Protein AF-A0A147BLG1-F1 (afdb_monomer_lite)

Foldseek 3Di:
DVVVVLVVVQWDWPDDQVDAQFPQPDPPDHGHNPDTDIHHDAFFPDWDFAPDCPPDRGTDIDTHTPPPDPPDDPPPPDD

pLDDT: mean 84.48, std 14.35, range [47.44, 96.12]

Secondary structure (DSSP, 8-state):
-HHHHHHHTT-EE---TTS-SB---STTPPPB-----EE-SSSEEEEEE-S--TTSSBPPEEEEE--------------

Structure (mmCIF, N/CA/C/O backbone):
data_AF-A0A147BLG1-F1
#
_entry.id   AF-A0A147BLG1-F1
#
loop_
_atom_site.group_PDB
_atom_site.id
_atom_site.type_symbol
_atom_site.label_atom_id
_atom_site.label_alt_id
_atom_site.label_comp_id
_atom_site.label_asym_id
_atom_site.label_entity_id
_atom_site.label_seq_id
_atom_site.pdbx_PDB_ins_code
_atom_site.Cartn_x
_atom_site.Cartn_y
_atom_site.Cartn_z
_atom_site.occupancy
_atom_site.B_iso_or_equiv
_atom_site.auth_seq_id
_atom_site.auth_comp_id
_atom_site.auth_asym_id
_atom_site.auth_atom_id
_atom_site.pdbx_PDB_model_num
ATOM 1 N N . ARG A 1 1 ? -13.744 8.668 -7.533 1.00 86.19 1 ARG A N 1
ATOM 2 C CA . ARG A 1 1 ? -14.462 7.366 -7.565 1.00 86.19 1 ARG A CA 1
ATOM 3 C C . ARG A 1 1 ? -13.942 6.357 -6.536 1.00 86.19 1 ARG A C 1
ATOM 5 O O . ARG A 1 1 ? -14.676 6.106 -5.598 1.00 86.19 1 ARG A O 1
ATOM 12 N N . LEU A 1 2 ? -12.722 5.796 -6.638 1.00 91.06 2 LEU A N 1
ATOM 13 C CA . LEU A 1 2 ? -12.250 4.805 -5.640 1.00 91.06 2 LEU A CA 1
ATOM 14 C C . LEU A 1 2 ? -12.056 5.413 -4.237 1.00 91.06 2 LEU A C 1
ATOM 16 O O . LEU A 1 2 ? -12.576 4.874 -3.269 1.00 91.06 2 LEU A O 1
ATOM 20 N N . LYS A 1 3 ? -11.382 6.569 -4.144 1.00 8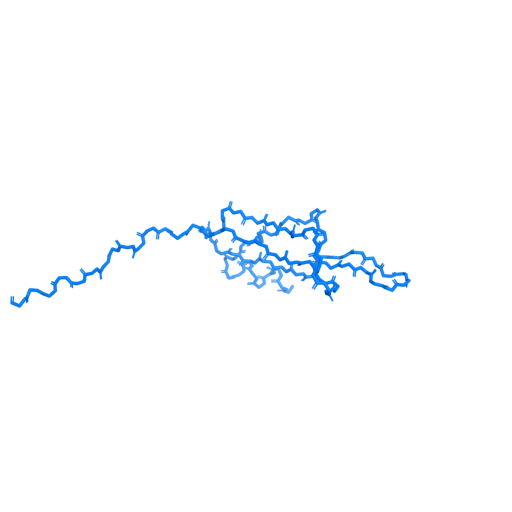8.81 3 LYS A N 1
ATOM 21 C CA . LYS A 1 3 ? -11.201 7.311 -2.881 1.00 88.81 3 LYS A CA 1
ATOM 22 C C . LYS A 1 3 ? -12.538 7.666 -2.223 1.00 88.81 3 LYS A C 1
ATOM 24 O O . LYS A 1 3 ? -12.748 7.352 -1.064 1.00 88.81 3 LYS A O 1
ATOM 29 N N . GLU A 1 4 ? -13.456 8.242 -2.997 1.00 93.75 4 GLU A N 1
ATOM 30 C CA . GLU A 1 4 ? -14.815 8.576 -2.538 1.00 93.75 4 GLU A CA 1
ATOM 31 C C . GLU A 1 4 ? -15.567 7.342 -2.016 1.00 93.75 4 GLU A C 1
ATOM 33 O O . GLU A 1 4 ? -16.209 7.407 -0.975 1.00 93.75 4 GLU A O 1
ATOM 38 N N . ALA A 1 5 ? -15.480 6.202 -2.712 1.00 95.38 5 ALA A N 1
ATOM 39 C CA . ALA A 1 5 ? -16.125 4.967 -2.273 1.00 95.38 5 ALA A CA 1
ATOM 40 C C . ALA A 1 5 ? -15.531 4.442 -0.956 1.00 95.38 5 ALA A C 1
ATOM 42 O O . ALA A 1 5 ? -16.276 3.986 -0.092 1.00 95.38 5 ALA A O 1
ATOM 43 N N . ALA A 1 6 ? -14.209 4.537 -0.784 1.00 93.19 6 ALA A N 1
ATOM 44 C CA . ALA A 1 6 ? -13.539 4.162 0.457 1.00 93.19 6 ALA A CA 1
ATOM 45 C C . ALA A 1 6 ? -13.932 5.087 1.622 1.00 93.19 6 ALA A C 1
ATOM 47 O O . ALA A 1 6 ? -14.234 4.603 2.710 1.00 93.19 6 ALA A O 1
ATOM 48 N N . GLU A 1 7 ? -14.020 6.398 1.376 1.00 90.00 7 GLU A N 1
ATOM 49 C CA . GLU A 1 7 ? -14.482 7.386 2.360 1.00 90.00 7 GLU A CA 1
ATOM 50 C C . GLU A 1 7 ? -15.932 7.117 2.798 1.00 90.00 7 GLU A C 1
ATOM 52 O O . GLU A 1 7 ? -16.218 7.097 3.994 1.00 90.00 7 GLU A O 1
ATOM 57 N N . LEU A 1 8 ? -16.835 6.829 1.852 1.00 95.06 8 LEU A N 1
ATOM 58 C CA . LEU A 1 8 ? -18.227 6.449 2.140 1.00 95.06 8 LEU A CA 1
ATOM 59 C C . LEU A 1 8 ? -18.341 5.132 2.923 1.00 95.06 8 LEU A C 1
ATOM 61 O O . LEU A 1 8 ? -19.307 4.934 3.657 1.00 95.06 8 LEU A O 1
ATOM 65 N N . ALA A 1 9 ? -17.360 4.242 2.776 1.00 93.31 9 ALA A N 1
ATOM 66 C CA . ALA A 1 9 ? -17.258 2.989 3.517 1.00 93.31 9 ALA A CA 1
ATOM 67 C C . ALA A 1 9 ? -16.522 3.131 4.863 1.00 93.31 9 ALA A C 1
ATOM 69 O O . ALA A 1 9 ? -16.290 2.125 5.531 1.00 93.31 9 ALA A O 1
ATOM 70 N N . TYR A 1 10 ? -16.157 4.354 5.271 1.00 91.44 10 TYR A N 1
ATOM 71 C CA . TYR A 1 10 ? -15.374 4.633 6.481 1.00 91.44 10 TYR A CA 1
ATOM 72 C C . TYR A 1 10 ? -14.011 3.920 6.515 1.00 91.44 10 TYR A C 1
ATOM 74 O O . TYR A 1 10 ? -13.507 3.561 7.582 1.00 91.44 10 TYR A O 1
ATOM 82 N N . LEU A 1 11 ? -13.405 3.722 5.344 1.00 91.94 11 LEU A N 1
ATOM 83 C CA . LEU A 1 11 ? -12.071 3.159 5.206 1.00 91.94 11 LEU A CA 1
ATOM 84 C C . LEU A 1 11 ? -11.026 4.271 5.106 1.00 91.94 11 LEU A C 1
ATOM 86 O O . LEU A 1 11 ? -11.207 5.277 4.423 1.00 91.94 11 LEU A O 1
ATOM 90 N N . THR A 1 12 ? -9.895 4.049 5.761 1.00 90.50 12 THR A N 1
ATOM 91 C CA . THR A 1 12 ? -8.708 4.898 5.693 1.00 90.50 12 THR A CA 1
ATOM 92 C C . THR A 1 12 ? -7.636 4.204 4.865 1.00 90.50 12 THR A C 1
ATOM 94 O O . THR A 1 12 ? -7.489 2.982 4.918 1.00 90.50 12 THR A O 1
ATOM 97 N N . LEU A 1 13 ? -6.891 4.981 4.083 1.00 92.19 13 LEU A N 1
ATOM 98 C CA . LEU A 1 13 ? -5.751 4.475 3.328 1.00 92.19 13 LEU A CA 1
ATOM 99 C C . LEU A 1 13 ? -4.599 4.160 4.289 1.00 92.19 13 LEU A C 1
ATOM 101 O O . LEU A 1 13 ? -4.170 5.042 5.029 1.00 92.19 13 LEU A O 1
ATOM 105 N N . ALA A 1 14 ? -4.109 2.922 4.268 1.00 92.06 14 ALA A N 1
ATOM 106 C CA . ALA A 1 14 ? -3.014 2.469 5.127 1.00 92.06 14 ALA A CA 1
ATOM 107 C C . ALA A 1 14 ? -1.632 2.550 4.454 1.00 92.06 14 ALA A C 1
ATOM 109 O O . ALA A 1 14 ? -0.623 2.432 5.141 1.00 92.06 14 ALA A O 1
ATOM 110 N N . ASN A 1 15 ? -1.580 2.725 3.130 1.00 92.50 15 ASN A N 1
ATOM 111 C CA . ASN A 1 15 ? -0.327 2.799 2.379 1.00 92.50 15 ASN A CA 1
ATOM 112 C C . ASN A 1 15 ? 0.606 3.905 2.880 1.00 92.50 15 ASN A C 1
ATOM 114 O O . ASN A 1 15 ? 0.171 5.03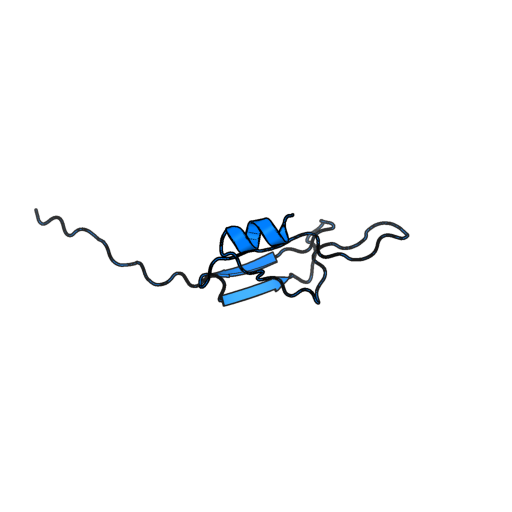5 3.107 1.00 92.50 15 ASN A O 1
ATOM 118 N N . ASP A 1 16 ? 1.908 3.620 2.862 1.00 89.44 16 ASP A N 1
ATOM 119 C CA . ASP A 1 16 ? 2.918 4.660 2.678 1.00 89.44 16 ASP A CA 1
ATOM 120 C C . ASP A 1 16 ? 3.053 4.960 1.178 1.00 89.44 16 ASP A C 1
ATOM 122 O O . ASP A 1 16 ? 3.477 4.116 0.390 1.00 89.44 16 ASP A O 1
ATOM 126 N N . LEU A 1 17 ? 2.660 6.168 0.772 1.00 88.88 17 LEU A N 1
ATOM 127 C CA . LEU A 1 17 ? 2.668 6.590 -0.631 1.00 88.88 17 LEU A CA 1
ATOM 128 C C . LEU A 1 17 ? 4.050 7.014 -1.139 1.00 88.88 17 LEU A C 1
ATOM 130 O O . LEU A 1 17 ? 4.194 7.292 -2.328 1.00 88.88 17 LEU A O 1
ATOM 134 N N . ASN A 1 18 ? 5.061 7.069 -0.270 1.00 88.94 18 ASN A N 1
ATOM 135 C CA . ASN A 1 18 ? 6.427 7.394 -0.678 1.00 88.94 18 ASN A CA 1
ATOM 136 C C . ASN A 1 18 ? 7.162 6.196 -1.290 1.00 88.94 18 ASN A C 1
ATOM 138 O O . ASN A 1 18 ? 8.247 6.371 -1.844 1.00 88.94 18 ASN A O 1
ATOM 142 N N . TYR A 1 19 ? 6.589 4.993 -1.189 1.00 86.88 19 TYR A N 1
ATOM 143 C CA . TYR A 1 19 ? 7.195 3.767 -1.688 1.00 86.88 19 TYR A CA 1
ATOM 144 C C . TYR A 1 19 ? 6.349 3.155 -2.820 1.00 86.88 19 TYR A C 1
ATOM 146 O O . TYR A 1 19 ? 5.132 2.994 -2.664 1.00 86.88 19 TYR A O 1
ATOM 154 N N . PRO A 1 20 ? 6.951 2.813 -3.973 1.00 92.81 20 PRO A N 1
ATOM 155 C CA . PRO A 1 20 ? 6.222 2.182 -5.065 1.00 92.81 20 PRO A CA 1
ATOM 156 C C . PRO A 1 20 ? 5.849 0.737 -4.721 1.00 92.81 20 PRO A C 1
ATOM 158 O O . PRO A 1 20 ? 6.604 0.023 -4.066 1.00 92.81 20 PRO A O 1
ATOM 161 N N . THR A 1 21 ? 4.690 0.282 -5.192 1.00 96.00 21 THR A N 1
ATOM 162 C CA . THR A 1 21 ? 4.274 -1.129 -5.073 1.00 96.00 21 THR A CA 1
ATOM 163 C C . THR A 1 21 ? 4.416 -1.883 -6.390 1.00 96.00 21 THR A C 1
ATOM 165 O O . THR A 1 21 ? 4.274 -3.098 -6.415 1.00 96.00 21 THR A O 1
ATOM 168 N N . HIS A 1 22 ? 4.767 -1.184 -7.469 1.00 95.62 22 HIS A N 1
ATOM 169 C CA . HIS A 1 22 ? 5.004 -1.747 -8.790 1.00 95.62 22 HIS A CA 1
ATOM 170 C C . HIS A 1 22 ? 6.239 -1.107 -9.430 1.00 95.62 22 HIS A C 1
ATOM 172 O O . HIS A 1 22 ? 6.358 0.125 -9.452 1.00 95.62 22 HIS A O 1
ATOM 178 N N . HIS A 1 23 ? 7.120 -1.945 -9.972 1.00 92.50 23 HIS A N 1
ATOM 179 C CA . HIS A 1 23 ? 8.326 -1.555 -10.689 1.00 92.50 23 HIS A CA 1
ATOM 180 C C . HIS A 1 23 ? 8.093 -1.543 -12.201 1.00 92.50 23 HIS A C 1
ATOM 182 O O . HIS A 1 23 ? 7.610 -2.517 -12.778 1.00 92.50 23 HIS A O 1
ATOM 188 N N . GLY A 1 24 ? 8.473 -0.455 -12.869 1.00 91.69 24 GLY A N 1
ATOM 189 C CA . GLY A 1 24 ? 8.378 -0.375 -14.327 1.00 91.69 24 GLY A CA 1
ATOM 190 C C . GLY A 1 24 ? 9.409 -1.277 -15.017 1.00 91.69 24 GLY A C 1
ATOM 191 O O . GLY A 1 24 ? 10.583 -0.932 -15.059 1.00 91.69 24 GLY A O 1
ATOM 192 N N . LEU A 1 25 ? 8.987 -2.406 -15.599 1.00 86.94 25 LEU A N 1
ATOM 193 C CA . LEU A 1 25 ? 9.904 -3.367 -16.244 1.00 86.94 25 LEU A CA 1
ATOM 194 C C . LEU A 1 25 ? 10.385 -2.963 -17.646 1.00 86.94 25 LEU A C 1
ATOM 196 O O . LEU A 1 25 ? 11.384 -3.497 -18.130 1.00 86.94 25 LEU A O 1
ATOM 200 N N . HIS A 1 26 ? 9.669 -2.065 -18.322 1.00 88.81 26 HIS A N 1
ATOM 201 C CA . HIS A 1 26 ? 9.948 -1.700 -19.712 1.00 88.81 26 HIS A CA 1
ATOM 202 C C . HIS A 1 26 ? 10.466 -0.270 -19.835 1.00 88.81 26 HIS A C 1
ATOM 204 O O . HIS A 1 26 ? 10.175 0.595 -19.008 1.00 88.81 26 HIS A O 1
ATOM 210 N N . GLU A 1 27 ? 11.188 0.000 -20.922 1.00 88.81 27 GLU A N 1
ATOM 211 C CA . GLU A 1 27 ? 11.683 1.340 -21.226 1.00 88.81 27 GLU A CA 1
ATOM 212 C C . GLU A 1 27 ? 10.532 2.360 -21.245 1.00 88.81 27 GLU A C 1
ATOM 214 O O . GLU A 1 27 ? 9.513 2.182 -21.915 1.00 88.81 27 GLU A O 1
ATOM 219 N N . GLY A 1 28 ? 10.684 3.427 -20.460 1.00 87.38 28 GLY A N 1
ATOM 220 C CA . GLY A 1 28 ? 9.680 4.484 -20.324 1.00 87.38 28 GLY A CA 1
ATOM 221 C C . GLY A 1 28 ? 8.577 4.214 -19.296 1.00 87.38 28 GLY A C 1
ATOM 222 O O . GLY A 1 28 ? 7.807 5.132 -19.003 1.00 87.38 28 GLY A O 1
ATOM 223 N N . GLN A 1 29 ? 8.509 3.020 -18.699 1.00 90.75 29 GLN A N 1
ATOM 224 C CA . GLN A 1 29 ? 7.647 2.770 -17.544 1.00 90.75 29 GLN A CA 1
ATOM 225 C C . GLN A 1 29 ? 8.321 3.273 -16.266 1.00 90.75 29 GLN A C 1
ATOM 227 O O . GLN A 1 29 ? 9.511 3.068 -16.046 1.00 90.75 29 GLN A O 1
ATOM 232 N N . ARG A 1 30 ? 7.553 3.975 -15.430 1.00 91.56 30 ARG A N 1
ATOM 233 C CA . ARG A 1 30 ? 8.005 4.465 -14.124 1.00 91.56 30 ARG A CA 1
ATOM 234 C C . ARG A 1 30 ? 7.438 3.584 -13.027 1.00 91.56 30 ARG A C 1
ATOM 236 O O . ARG A 1 30 ? 6.384 2.977 -13.208 1.00 91.56 30 ARG A O 1
ATOM 243 N N . ASP A 1 31 ? 8.102 3.604 -11.884 1.00 92.44 31 ASP A N 1
ATOM 244 C CA . ASP A 1 31 ? 7.575 3.004 -10.670 1.00 92.44 31 ASP A CA 1
ATOM 245 C C . ASP A 1 31 ? 6.275 3.701 -10.253 1.00 92.44 31 ASP A C 1
ATOM 247 O O . ASP A 1 31 ? 6.119 4.922 -10.381 1.00 92.44 31 ASP 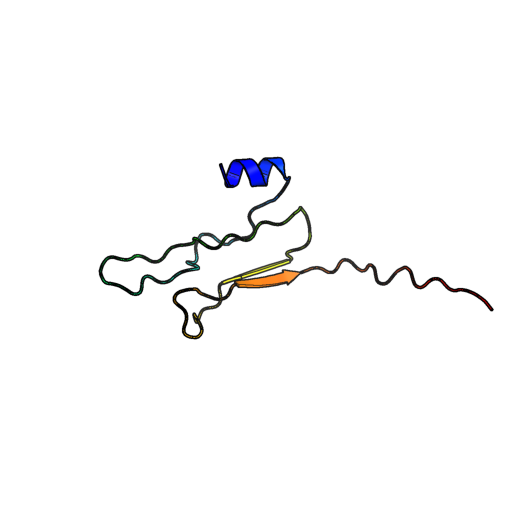A O 1
ATOM 251 N N . THR A 1 32 ? 5.317 2.908 -9.783 1.00 94.69 32 THR A N 1
ATOM 252 C CA . THR A 1 32 ? 3.968 3.375 -9.438 1.00 94.69 32 THR A CA 1
ATOM 253 C C . THR A 1 32 ? 3.451 2.692 -8.176 1.00 94.69 32 THR A C 1
ATOM 255 O O . THR A 1 32 ? 3.984 1.672 -7.743 1.00 94.69 32 THR A O 1
ATOM 258 N N . THR A 1 33 ? 2.365 3.226 -7.614 1.00 95.00 33 THR A N 1
ATOM 259 C CA . THR A 1 33 ? 1.693 2.676 -6.424 1.00 95.00 33 THR A CA 1
ATOM 260 C C . THR A 1 33 ? 0.238 2.305 -6.747 1.00 95.00 33 THR A C 1
ATOM 262 O O . THR A 1 33 ? -0.686 2.975 -6.277 1.00 95.00 33 THR A O 1
ATOM 265 N N . PRO A 1 34 ? -0.007 1.305 -7.621 1.00 93.94 34 PRO A N 1
ATOM 266 C CA . PRO A 1 34 ? -1.364 0.889 -7.974 1.00 93.94 34 PRO A CA 1
ATOM 267 C C . PRO A 1 34 ? -2.038 0.049 -6.878 1.00 93.94 34 PRO A C 1
ATOM 269 O O . PRO A 1 34 ? -3.268 -0.007 -6.831 1.00 93.94 34 PRO A O 1
ATOM 272 N N . ASP A 1 35 ? -1.262 -0.584 -5.993 1.00 94.62 35 ASP A N 1
ATOM 273 C CA . ASP A 1 35 ? -1.778 -1.496 -4.972 1.00 94.62 35 ASP A CA 1
ATOM 274 C C . ASP A 1 35 ? -2.116 -0.725 -3.699 1.00 94.62 35 ASP A C 1
ATOM 276 O O . ASP A 1 35 ? -1.247 -0.171 -3.025 1.00 94.62 35 ASP A O 1
ATOM 280 N N . LEU A 1 36 ? -3.402 -0.679 -3.356 1.00 94.62 36 LEU A N 1
ATOM 281 C CA . LEU A 1 36 ? -3.908 0.114 -2.239 1.00 94.62 36 LEU A CA 1
ATOM 282 C C . LEU A 1 36 ? -4.481 -0.788 -1.145 1.00 94.62 36 LEU A C 1
ATOM 284 O O . LEU A 1 36 ? -5.333 -1.637 -1.394 1.00 94.62 36 LEU A O 1
ATOM 288 N N . THR A 1 37 ? -4.046 -0.555 0.088 1.00 93.06 37 THR A N 1
ATOM 289 C CA . THR A 1 37 ? -4.582 -1.151 1.308 1.00 93.06 37 THR A CA 1
ATOM 290 C C . THR A 1 37 ? -5.486 -0.140 2.001 1.00 93.06 37 THR A C 1
ATOM 292 O O . THR A 1 37 ? -5.035 0.910 2.458 1.00 93.06 37 THR A O 1
ATOM 295 N N . TRP A 1 38 ? -6.764 -0.478 2.116 1.00 92.75 38 TRP A N 1
ATOM 296 C CA . TRP A 1 38 ? -7.759 0.315 2.831 1.00 92.75 38 TRP A CA 1
ATOM 297 C C . TRP A 1 38 ? -8.216 -0.454 4.069 1.00 92.75 38 TRP A C 1
ATOM 299 O O . TRP A 1 38 ? -8.505 -1.646 3.977 1.00 92.75 38 TRP A O 1
ATOM 309 N N . ALA A 1 39 ? -8.283 0.212 5.218 1.00 90.12 39 ALA A N 1
ATOM 310 C CA . ALA A 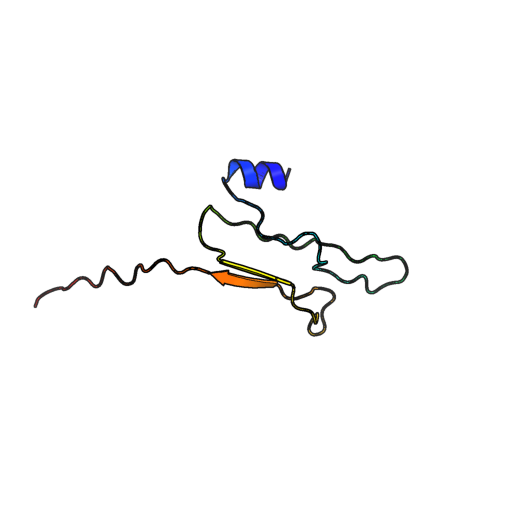1 39 ? -8.647 -0.405 6.489 1.00 90.12 39 ALA A CA 1
ATOM 311 C C . ALA A 1 39 ? -9.648 0.456 7.262 1.00 90.12 39 ALA A C 1
ATOM 313 O O . ALA A 1 39 ? -9.628 1.683 7.170 1.00 90.12 39 ALA A O 1
ATOM 314 N N . ASP A 1 40 ? -10.518 -0.182 8.042 1.00 86.25 40 ASP A N 1
ATOM 315 C CA . ASP A 1 40 ? -11.330 0.525 9.027 1.00 86.25 40 ASP A CA 1
ATOM 316 C C . ASP A 1 40 ? -10.467 0.946 10.232 1.00 86.25 40 ASP A C 1
ATOM 318 O O . ASP A 1 40 ? -9.261 0.715 10.281 1.00 86.25 40 ASP A O 1
ATOM 322 N N . SER A 1 41 ? -11.065 1.639 11.198 1.00 68.50 41 SER A N 1
ATOM 323 C CA . SER A 1 41 ? -10.328 2.472 12.157 1.00 68.50 41 SER A CA 1
ATOM 324 C C . SER A 1 41 ? -9.211 1.813 12.993 1.00 68.50 41 SER A C 1
ATOM 326 O O . SER A 1 41 ? -8.474 2.574 13.620 1.00 68.50 41 SER A O 1
ATOM 328 N N . ARG A 1 42 ? -9.080 0.472 13.099 1.00 66.19 42 ARG A N 1
ATOM 329 C CA . ARG A 1 42 ? -8.182 -0.172 14.099 1.00 66.19 42 ARG A CA 1
ATOM 330 C C . ARG A 1 42 ? -7.523 -1.554 13.823 1.00 66.19 42 ARG A C 1
ATOM 332 O O . ARG A 1 42 ? -7.067 -2.137 14.807 1.00 66.19 42 ARG A O 1
ATOM 339 N N . PRO A 1 43 ? -7.394 -2.127 12.611 1.00 74.19 43 PRO A N 1
ATOM 340 C CA . PRO A 1 43 ? -6.723 -3.417 12.472 1.00 74.19 43 PRO A CA 1
ATOM 341 C C . PRO A 1 43 ? -5.242 -3.302 12.096 1.00 74.19 43 PRO A C 1
ATOM 343 O O . PRO A 1 43 ? -4.483 -4.110 12.602 1.00 74.19 43 PRO A O 1
ATOM 346 N N . VAL A 1 44 ? -4.795 -2.333 11.287 1.00 81.19 44 VAL A N 1
ATOM 347 C CA . VAL A 1 44 ? -3.397 -2.282 10.801 1.00 81.19 44 VAL A CA 1
ATOM 348 C C . VAL A 1 44 ? -2.493 -1.537 11.787 1.00 81.19 44 VAL A C 1
ATOM 350 O O . VAL A 1 44 ? -2.674 -0.344 12.013 1.00 81.19 44 VAL A O 1
ATOM 353 N N . THR A 1 45 ? -1.518 -2.231 12.374 1.00 83.00 45 THR A N 1
ATOM 354 C CA . THR A 1 45 ? -0.509 -1.650 13.284 1.00 83.00 45 THR A CA 1
ATOM 355 C C . THR A 1 45 ? 0.803 -1.326 12.590 1.00 83.00 45 THR A C 1
ATOM 357 O O . THR A 1 45 ? 1.544 -0.468 13.058 1.00 83.00 45 THR A O 1
ATOM 360 N N . SER A 1 46 ? 1.081 -2.001 11.478 1.00 89.31 46 SER A N 1
ATOM 361 C CA . SER A 1 46 ? 2.242 -1.755 10.632 1.00 89.31 46 SER A CA 1
ATOM 362 C C . SER A 1 46 ? 1.881 -2.066 9.186 1.00 89.31 46 SER A C 1
ATOM 364 O O . SER A 1 46 ? 1.177 -3.042 8.916 1.00 89.31 46 SER A O 1
ATOM 366 N N . TRP A 1 47 ? 2.359 -1.230 8.271 1.00 92.94 47 TRP A N 1
ATOM 367 C CA . TRP A 1 47 ? 2.244 -1.410 6.829 1.00 92.94 47 TRP A CA 1
ATOM 368 C C . TRP A 1 47 ? 3.637 -1.257 6.229 1.00 92.94 47 TRP A C 1
ATOM 370 O O . TRP A 1 47 ? 4.326 -0.278 6.517 1.00 92.94 47 TRP A O 1
ATOM 380 N N . LEU A 1 48 ? 4.060 -2.216 5.409 1.00 94.31 48 LEU A N 1
ATOM 381 C CA . LEU A 1 48 ? 5.371 -2.196 4.771 1.00 94.31 48 LEU A CA 1
ATOM 382 C C . LEU A 1 48 ? 5.279 -2.727 3.342 1.00 94.31 48 LEU A C 1
ATOM 384 O O . LEU A 1 48 ? 4.754 -3.813 3.106 1.00 94.31 48 LEU A O 1
ATOM 388 N N . CYS A 1 49 ? 5.879 -2.003 2.403 1.00 94.81 49 CYS A N 1
ATOM 389 C CA . CYS A 1 49 ? 6.184 -2.540 1.085 1.00 94.81 49 CYS A CA 1
ATOM 390 C C . CYS A 1 49 ? 7.529 -3.278 1.140 1.00 94.81 49 CYS A C 1
ATOM 392 O O . CYS A 1 49 ? 8.535 -2.735 1.601 1.00 94.81 49 CYS A O 1
ATOM 394 N N . GLY A 1 50 ? 7.540 -4.542 0.730 1.00 92.25 50 GLY A N 1
ATOM 395 C CA . GLY A 1 50 ? 8.734 -5.372 0.740 1.00 92.25 50 GLY A CA 1
ATOM 396 C C . GLY A 1 50 ? 9.737 -4.935 -0.334 1.00 92.25 50 GLY A C 1
ATOM 397 O O . GLY A 1 50 ? 9.337 -4.555 -1.428 1.00 92.25 50 GLY A O 1
ATOM 398 N N . PRO A 1 51 ? 11.050 -5.043 -0.076 1.00 89.88 51 PRO A N 1
ATOM 399 C CA . PRO A 1 51 ? 12.074 -4.500 -0.972 1.00 89.88 51 PRO A CA 1
ATOM 400 C C . PRO A 1 51 ? 12.336 -5.346 -2.228 1.00 89.88 51 PRO A C 1
ATOM 402 O O . PRO A 1 51 ? 13.034 -4.896 -3.134 1.00 89.88 51 PRO A O 1
ATOM 405 N N . TYR A 1 52 ? 11.817 -6.577 -2.286 1.00 90.06 52 TYR A N 1
ATOM 406 C CA . TYR A 1 52 ? 12.061 -7.513 -3.383 1.00 90.06 52 TYR A CA 1
ATOM 407 C C . TYR A 1 52 ? 10.739 -7.972 -3.994 1.00 90.06 52 TYR A C 1
ATOM 409 O O . TYR A 1 52 ? 9.909 -8.509 -3.263 1.00 90.06 52 TYR A O 1
ATOM 417 N N . PRO A 1 53 ? 10.557 -7.865 -5.318 1.00 87.50 53 PRO A N 1
ATOM 418 C CA . PRO A 1 53 ? 9.295 -8.203 -5.969 1.00 87.50 53 PRO A CA 1
ATOM 419 C C . PRO A 1 53 ? 9.111 -9.715 -6.202 1.00 87.50 53 PRO A C 1
ATOM 421 O O . PRO A 1 53 ? 8.146 -10.153 -6.813 1.00 87.50 53 PRO A O 1
ATOM 424 N N . MET A 1 54 ? 10.032 -10.551 -5.703 1.00 89.94 54 MET A N 1
ATOM 425 C CA . MET A 1 54 ? 9.914 -12.019 -5.690 1.00 89.94 54 MET A CA 1
ATOM 426 C C . MET A 1 54 ? 9.621 -12.658 -7.066 1.00 89.94 54 MET A C 1
ATOM 428 O O . MET A 1 54 ? 8.934 -13.673 -7.147 1.00 89.94 54 MET A O 1
ATOM 432 N N . GLY A 1 55 ? 10.160 -12.085 -8.148 1.00 90.00 55 GLY A N 1
ATOM 433 C CA . GLY A 1 55 ? 9.937 -12.560 -9.522 1.00 90.00 55 GLY A CA 1
ATOM 434 C C . GLY A 1 55 ? 8.687 -11.989 -10.205 1.00 90.00 55 GLY A C 1
ATO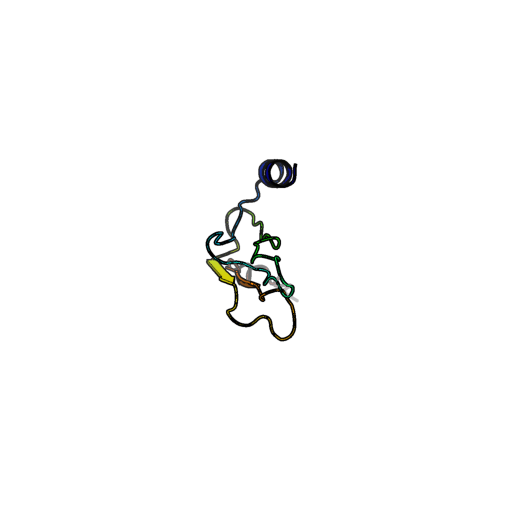M 435 O O . GLY A 1 55 ? 8.378 -12.404 -11.318 1.00 90.00 55 GLY A O 1
ATOM 436 N N . SER A 1 56 ? 7.996 -11.053 -9.552 1.00 92.75 56 SER A N 1
ATOM 437 C CA . SER A 1 56 ? 6.920 -10.220 -10.099 1.00 92.75 56 SER A CA 1
ATOM 438 C C . SER A 1 56 ? 7.449 -8.832 -10.505 1.00 92.75 56 SER A C 1
ATOM 440 O O . SER A 1 56 ? 8.594 -8.488 -10.213 1.00 92.75 56 SER A O 1
ATOM 442 N N . ASP A 1 57 ? 6.620 -8.024 -11.161 1.00 93.06 57 ASP A N 1
ATOM 443 C CA . ASP A 1 57 ? 6.758 -6.562 -11.259 1.00 93.06 57 ASP A CA 1
ATOM 444 C C . ASP A 1 57 ? 6.156 -5.832 -10.048 1.00 93.06 57 ASP A C 1
ATOM 446 O O . ASP A 1 57 ? 6.458 -4.664 -9.811 1.00 93.06 57 ASP A O 1
ATOM 450 N N . HIS A 1 58 ? 5.357 -6.524 -9.234 1.00 96.12 58 HIS A N 1
ATOM 451 C CA . HIS A 1 58 ? 4.807 -5.999 -7.986 1.00 96.12 58 HIS A CA 1
ATOM 452 C C . HIS A 1 58 ? 5.651 -6.363 -6.759 1.00 96.12 58 HIS A C 1
ATOM 454 O O . HIS A 1 58 ? 6.098 -7.500 -6.590 1.00 96.12 58 HIS A O 1
ATOM 460 N N . TYR A 1 59 ? 5.802 -5.401 -5.853 1.00 95.31 59 TYR A N 1
ATOM 461 C CA . TYR A 1 59 ? 6.396 -5.605 -4.538 1.00 95.31 59 TYR A CA 1
ATOM 462 C C . TYR A 1 59 ? 5.358 -6.182 -3.558 1.00 95.31 59 TYR A C 1
ATOM 464 O O . TYR A 1 59 ? 4.205 -5.743 -3.544 1.00 95.31 59 TYR A O 1
ATOM 472 N N . PRO A 1 60 ? 5.732 -7.154 -2.706 1.00 95.50 60 PRO A N 1
ATOM 473 C CA . PRO A 1 60 ? 4.818 -7.717 -1.720 1.00 95.50 60 PRO A CA 1
ATOM 474 C C . PRO A 1 60 ? 4.471 -6.686 -0.640 1.00 95.50 60 PRO A C 1
ATOM 476 O O . PRO A 1 60 ? 5.348 -5.987 -0.138 1.00 95.50 60 PRO A O 1
ATOM 479 N N . ILE A 1 61 ? 3.204 -6.639 -0.226 1.00 95.69 61 ILE A N 1
ATOM 480 C CA . ILE A 1 61 ? 2.742 -5.800 0.888 1.00 95.69 61 ILE A CA 1
ATOM 481 C C . ILE A 1 61 ? 2.638 -6.653 2.153 1.00 95.69 61 ILE A C 1
ATOM 483 O O . ILE A 1 61 ? 1.967 -7.686 2.169 1.00 95.69 61 ILE A O 1
ATOM 487 N N . TRP A 1 62 ? 3.268 -6.187 3.227 1.00 94.12 62 TRP A N 1
ATOM 488 C CA . TRP A 1 62 ? 3.222 -6.783 4.555 1.00 94.12 62 TRP A CA 1
ATOM 489 C C . TRP A 1 62 ? 2.373 -5.927 5.484 1.00 94.12 62 TRP A C 1
ATOM 491 O O . TRP A 1 62 ? 2.517 -4.705 5.533 1.00 94.12 62 TRP A O 1
ATOM 501 N N . LEU A 1 63 ? 1.500 -6.589 6.240 1.00 91.69 63 LEU A N 1
ATOM 502 C CA . LEU A 1 63 ? 0.614 -5.958 7.208 1.00 91.69 63 LEU A CA 1
ATOM 503 C C . LEU A 1 63 ? 0.772 -6.658 8.548 1.00 91.69 63 LEU A C 1
ATOM 505 O O . LEU A 1 63 ? 0.662 -7.883 8.628 1.00 91.69 63 LEU A O 1
ATOM 509 N N . GLU A 1 64 ? 0.950 -5.880 9.604 1.00 90.69 64 GLU A N 1
ATOM 510 C CA . GLU A 1 64 ? 0.708 -6.370 10.953 1.00 90.69 64 GLU A CA 1
ATOM 511 C C . GLU A 1 64 ? -0.688 -5.959 11.375 1.00 90.69 64 GLU A C 1
ATOM 513 O O . GLU A 1 64 ? -1.081 -4.797 11.228 1.00 90.69 64 GLU A O 1
ATOM 518 N N . LEU A 1 65 ? -1.438 -6.932 11.889 1.00 87.38 65 LEU A N 1
ATOM 519 C CA . LEU A 1 65 ? -2.789 -6.710 12.358 1.00 87.38 65 LEU A CA 1
ATOM 520 C C . LEU A 1 65 ? -2.859 -6.860 13.874 1.00 87.38 65 LEU A C 1
ATOM 522 O O . LEU A 1 65 ? -2.451 -7.884 14.425 1.00 87.38 65 LEU A O 1
ATOM 526 N N . SER A 1 66 ? -3.462 -5.887 14.552 1.00 82.50 66 SER A N 1
ATOM 527 C CA . SER A 1 66 ? -3.877 -6.072 15.938 1.00 82.50 66 SER A CA 1
ATOM 528 C C . SER A 1 66 ? -5.107 -6.968 15.962 1.00 82.50 66 SER A C 1
ATOM 530 O O . SER A 1 66 ? -6.234 -6.540 15.698 1.00 82.50 66 SER A O 1
ATOM 532 N N . THR A 1 67 ? -4.918 -8.236 16.317 1.00 73.12 67 THR A N 1
ATOM 533 C CA . THR A 1 67 ? -6.036 -9.098 16.694 1.00 73.12 67 THR A CA 1
ATOM 534 C C . THR A 1 67 ? -6.470 -8.697 18.099 1.00 73.12 67 THR A C 1
ATOM 536 O O . THR A 1 67 ? -6.086 -9.337 19.079 1.00 73.12 67 THR A O 1
ATOM 539 N N . GLY A 1 68 ? -7.224 -7.601 18.227 1.00 62.03 68 GLY A N 1
ATOM 540 C CA . GLY A 1 68 ? -7.828 -7.211 19.500 1.00 62.03 68 GLY A CA 1
ATOM 541 C C . GLY A 1 68 ? -8.476 -8.444 20.130 1.00 62.03 68 GLY A C 1
ATOM 542 O O . GLY A 1 68 ? -9.338 -9.066 19.509 1.00 62.03 68 GLY A O 1
ATOM 543 N N . GLY A 1 69 ? -7.977 -8.863 21.296 1.00 55.91 69 GLY A N 1
ATOM 544 C CA . GLY A 1 69 ? -8.252 -10.169 21.883 1.00 55.91 69 GLY A CA 1
ATOM 545 C C . GLY A 1 69 ? -9.745 -10.459 22.020 1.00 55.91 69 GLY A C 1
ATOM 546 O O . GLY A 1 69 ? -10.355 -10.170 23.041 1.00 55.91 69 GLY A O 1
ATOM 547 N N . LYS A 1 70 ? -10.329 -11.116 21.017 1.00 54.72 70 LYS A N 1
ATOM 548 C CA . LYS A 1 70 ? -11.575 -11.877 21.139 1.00 54.72 70 LYS A CA 1
ATOM 549 C C . LYS A 1 70 ? -11.266 -13.356 21.380 1.00 54.72 70 LYS A C 1
ATOM 551 O O . LYS A 1 70 ? -12.001 -14.233 20.942 1.00 54.72 70 LYS A O 1
ATOM 556 N N . ALA A 1 71 ? -10.220 -13.654 22.150 1.00 52.72 71 ALA A N 1
ATOM 557 C CA . ALA A 1 71 ? -10.112 -14.926 22.860 1.00 52.72 71 ALA A CA 1
ATOM 558 C C . ALA A 1 71 ? -11.054 -14.880 24.080 1.00 52.72 71 ALA A C 1
ATOM 560 O O . ALA A 1 71 ? -10.625 -14.818 25.223 1.00 52.72 71 ALA A O 1
ATOM 561 N N . GLY A 1 72 ? -12.362 -14.795 23.832 1.00 51.75 72 GLY A N 1
ATOM 562 C CA . GLY A 1 72 ? -13.324 -14.406 24.864 1.00 51.75 72 GLY A CA 1
ATOM 563 C C . GLY A 1 72 ? -14.758 -14.812 24.565 1.00 51.75 72 GLY A C 1
ATOM 564 O O . GLY A 1 72 ? -15.674 -14.032 24.799 1.00 51.75 72 GLY A O 1
ATOM 565 N N . ARG A 1 73 ? -14.981 -16.016 24.025 1.00 53.44 73 ARG A N 1
ATOM 566 C CA . ARG A 1 73 ? -16.283 -16.695 24.151 1.00 53.44 73 ARG A CA 1
ATOM 567 C C . ARG A 1 73 ? -16.163 -18.210 23.975 1.00 53.44 73 ARG A C 1
ATOM 569 O O . ARG A 1 73 ? -16.827 -18.801 23.130 1.00 53.44 73 ARG A O 1
ATOM 576 N N . ARG A 1 74 ? -15.347 -18.874 24.800 1.00 51.09 74 ARG A N 1
ATOM 577 C CA . ARG A 1 74 ? -15.562 -20.311 25.036 1.00 51.09 74 ARG A CA 1
ATOM 578 C C . ARG A 1 74 ? -16.832 -20.420 25.877 1.00 51.09 74 ARG A C 1
ATOM 580 O O . ARG A 1 74 ? -16.817 -20.075 27.054 1.00 51.09 74 ARG A O 1
ATOM 587 N N . ARG A 1 75 ? -17.951 -20.822 25.262 1.00 56.56 75 ARG A N 1
ATOM 588 C CA . ARG A 1 75 ? -19.137 -21.259 26.011 1.00 56.56 75 ARG A CA 1
ATOM 589 C C . ARG A 1 75 ? -18.687 -22.415 26.902 1.00 56.56 75 ARG A C 1
ATOM 591 O O . ARG A 1 75 ? -18.368 -23.484 26.396 1.00 56.56 75 ARG A O 1
ATOM 598 N N . LEU A 1 76 ? -18.627 -22.185 28.209 1.0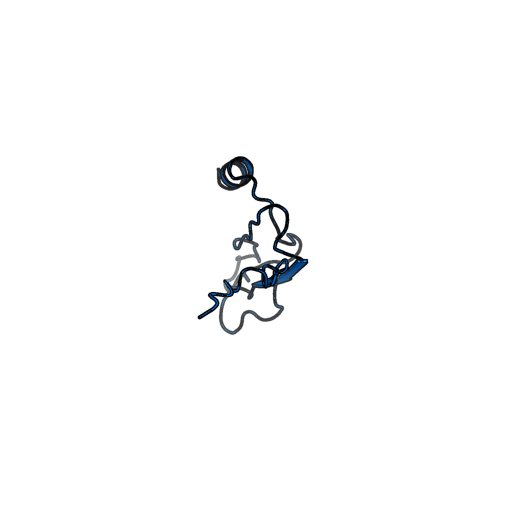0 53.34 76 LEU A N 1
ATOM 599 C CA . LEU A 1 76 ? -18.670 -23.267 29.181 1.00 53.34 76 LEU A CA 1
ATOM 600 C C . LEU A 1 76 ? -20.096 -23.816 29.137 1.00 53.34 76 LEU A C 1
ATOM 602 O O . LEU A 1 76 ? -20.994 -23.287 29.783 1.00 53.34 76 LEU A O 1
ATOM 606 N N . THR A 1 77 ? -20.326 -24.830 28.313 1.00 52.44 77 THR A N 1
ATOM 607 C CA . THR A 1 77 ? -21.425 -25.761 28.555 1.00 52.44 77 THR A CA 1
ATOM 608 C C . THR A 1 77 ? -20.968 -26.663 29.693 1.00 52.44 77 THR A C 1
ATOM 610 O O . THR A 1 77 ? -20.092 -27.502 29.491 1.00 52.44 77 THR A O 1
ATOM 613 N N . GLN A 1 78 ? -21.487 -26.423 30.898 1.00 47.44 78 GLN A N 1
ATOM 614 C CA . GLN A 1 78 ? -21.451 -27.424 31.961 1.00 47.44 78 GLN A CA 1
ATOM 615 C C . GLN A 1 78 ? -22.308 -28.614 31.510 1.00 47.44 78 GLN A C 1
ATOM 617 O O . GLN A 1 78 ? -23.421 -28.413 31.020 1.00 47.44 78 GLN A O 1
ATOM 622 N N . ALA A 1 79 ? -21.746 -29.812 31.636 1.00 48.47 79 ALA A N 1
ATOM 623 C CA . ALA A 1 79 ? -22.435 -31.094 31.583 1.00 48.47 79 ALA A CA 1
ATOM 624 C C . ALA A 1 79 ? -22.265 -31.758 32.951 1.00 48.47 79 ALA A C 1
ATOM 626 O O . ALA A 1 79 ? -21.189 -31.531 33.557 1.00 48.47 79 ALA A O 1
#

InterPro domains:
  IPR036691 Endonuclease/exonuclease/phosphatase superfamily [G3DSA:3.60.10.10] (1-67)
  IPR036691 Endonuclease/exonuclease/phosphatase superfamily [SSF56219] (2-67)

Sequence (79 aa):
RLKEAAELAYLTLANDLNYPTHHGLHEGQRDTTPDLTWADSRPVTSWLCGPYPMGSDHYPIWLELSTGGKAGRRRLTQA

Radius of gyration: 18.21 Å; chains: 1; bounding box: 34×40×53 Å

Organism: Ixodes ricinus (NCBI:txid34613)